Protein AF-A0A170XAY3-F1 (afdb_monomer_lite)

Foldseek 3Di:
DKDKDWDDFDDDDDDDWDADPVRDIHDDDDGDDTDIDMDDCPPPPPDDGDDDDDDDDPD

Radius of gyration: 17.8 Å; chains: 1; bounding box: 41×24×42 Å

Organism: Triatoma infestans (NCBI:txid30076)

pLDDT: mean 86.68, std 11.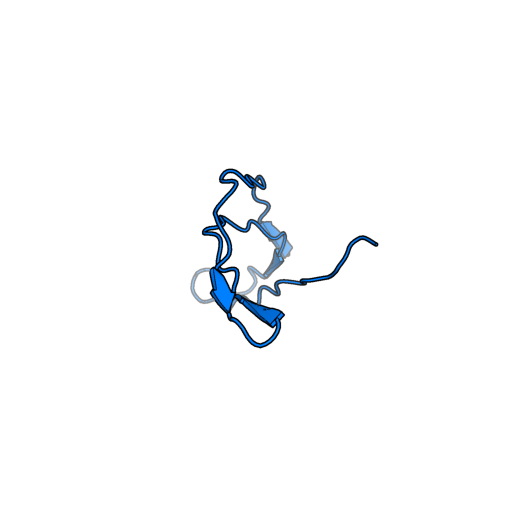5, range [57.12, 98.38]

Sequence (59 aa):
QKGIADGNFEVTLATKATLNYTGRVEWKPPAIYKSSCEIDVEYFPFDEQTCVMKFGSWT

Secondary structure (DSSP, 8-state):
-EEEE----B-----PPEE-TTS-EE-----B----EEEE-TTTTS-------------

InterPro domains:
  IPR006201 Neurotransmitter-gated ion-channel [PTHR18945] (16-59)
  IPR006202 Neurotransmitter-gated ion-channel ligand-binding domain [PF02931] (5-59)
  IPR018000 Neurotransmitter-gated ion-channel, conserved site [PS00236] (37-51)
  IPR036734 Neurotransmitter-gated ion-channel ligand-binding domain superfamily [G3DSA:2.70.170.10] (3-59)
  IPR036734 Neurotransmitter-gated ion-channel ligand-binding domain superfamily [SSF63712] (5-59)

Structure (mmCIF, N/CA/C/O backbone):
data_AF-A0A170XAY3-F1
#
_entry.id   AF-A0A170XAY3-F1
#
loop_
_atom_site.group_PDB
_atom_site.id
_atom_site.type_symbol
_atom_site.label_atom_id
_atom_site.label_alt_id
_atom_site.label_comp_id
_atom_site.label_asym_id
_atom_site.label_entity_id
_atom_site.label_seq_id
_atom_site.pdbx_PDB_ins_code
_atom_site.Cartn_x
_atom_site.Cartn_y
_atom_site.Cartn_z
_atom_site.occupancy
_atom_site.B_iso_or_equiv
_atom_site.auth_seq_id
_atom_site.auth_comp_id
_atom_site.auth_asym_id
_atom_site.auth_atom_id
_atom_site.pdbx_PDB_model_num
ATOM 1 N N . GLN A 1 1 ? 15.496 -6.838 -21.418 1.00 59.62 1 GLN A N 1
ATOM 2 C CA . GLN A 1 1 ? 16.237 -7.087 -20.151 1.00 59.62 1 GLN A CA 1
ATOM 3 C C . GLN A 1 1 ? 15.227 -6.923 -19.025 1.00 59.62 1 GLN A C 1
ATOM 5 O O . GLN A 1 1 ? 14.368 -6.069 -19.162 1.00 59.62 1 GLN A O 1
ATOM 10 N N . LYS A 1 2 ? 15.272 -7.742 -17.969 1.00 73.06 2 LYS A N 1
ATOM 11 C CA . LYS A 1 2 ? 14.215 -7.807 -16.947 1.00 73.06 2 LYS A CA 1
ATOM 12 C C . LYS A 1 2 ? 14.821 -7.621 -15.559 1.00 73.06 2 LYS A C 1
ATOM 14 O O . LYS A 1 2 ? 15.774 -8.322 -15.221 1.00 73.06 2 LYS A O 1
ATOM 19 N N . GLY A 1 3 ? 14.308 -6.659 -14.802 1.00 79.06 3 GLY A N 1
ATOM 20 C CA . GLY A 1 3 ? 14.754 -6.318 -13.450 1.00 79.06 3 GLY A CA 1
ATOM 21 C C . GLY A 1 3 ? 13.710 -6.662 -12.387 1.00 79.06 3 GLY A C 1
ATOM 22 O O . GLY A 1 3 ? 12.561 -6.962 -12.707 1.00 79.06 3 GLY A O 1
ATOM 23 N N . ILE A 1 4 ? 14.115 -6.612 -11.117 1.00 82.25 4 ILE A N 1
ATOM 24 C CA . ILE A 1 4 ? 13.223 -6.743 -9.957 1.00 82.25 4 ILE A CA 1
ATOM 25 C C . ILE A 1 4 ? 13.381 -5.489 -9.101 1.00 82.25 4 ILE A C 1
ATOM 27 O O . ILE A 1 4 ? 14.504 -5.100 -8.774 1.00 82.25 4 ILE A O 1
ATOM 31 N N . ALA A 1 5 ? 12.260 -4.871 -8.737 1.00 81.12 5 ALA A N 1
ATOM 32 C CA . ALA A 1 5 ? 12.215 -3.816 -7.736 1.00 81.12 5 ALA A CA 1
ATOM 33 C C . ALA A 1 5 ? 11.666 -4.393 -6.424 1.00 81.12 5 ALA A C 1
ATOM 35 O O . ALA A 1 5 ? 10.476 -4.692 -6.326 1.00 81.12 5 ALA A O 1
ATOM 36 N N . ASP A 1 6 ? 12.537 -4.544 -5.425 1.00 76.12 6 ASP A N 1
ATOM 37 C CA . ASP A 1 6 ? 12.167 -4.991 -4.080 1.00 76.12 6 ASP A CA 1
ATOM 38 C C . ASP A 1 6 ? 12.040 -3.806 -3.120 1.00 76.12 6 ASP A C 1
ATOM 40 O O . ASP A 1 6 ? 12.753 -2.805 -3.229 1.00 76.12 6 ASP A O 1
ATOM 44 N N . GLY A 1 7 ? 11.182 -3.936 -2.108 1.00 64.50 7 GLY A N 1
ATOM 45 C CA . GLY A 1 7 ? 11.178 -2.999 -0.993 1.00 64.50 7 GLY A CA 1
ATOM 46 C C . GLY A 1 7 ? 10.973 -3.675 0.362 1.00 64.50 7 GLY A C 1
ATOM 47 O O . GLY A 1 7 ? 10.191 -4.607 0.502 1.00 64.50 7 GLY A O 1
ATOM 48 N N . ASN A 1 8 ? 11.657 -3.153 1.387 1.00 66.00 8 ASN A N 1
ATOM 49 C CA . ASN A 1 8 ? 11.481 -3.549 2.790 1.00 66.00 8 ASN A CA 1
ATOM 50 C C . ASN A 1 8 ? 10.070 -3.286 3.339 1.00 66.00 8 ASN A C 1
ATOM 52 O O . ASN A 1 8 ? 9.642 -2.135 3.431 1.00 66.00 8 ASN A O 1
ATOM 56 N N . PHE A 1 9 ? 9.394 -4.331 3.798 1.00 63.00 9 PHE A N 1
ATOM 57 C CA . PHE A 1 9 ? 8.102 -4.223 4.464 1.00 63.00 9 PHE A CA 1
ATOM 58 C C . PHE A 1 9 ? 8.249 -3.664 5.886 1.00 63.0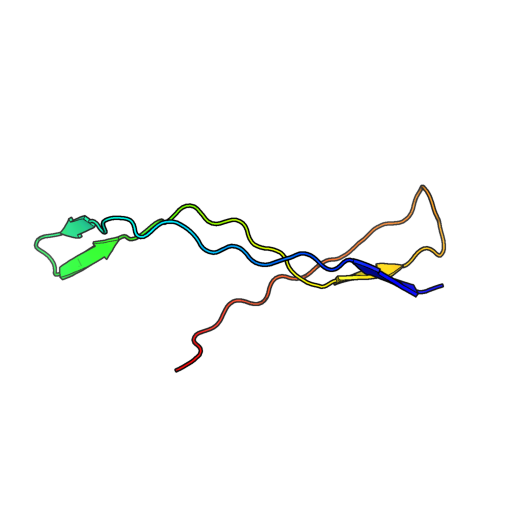0 9 PHE A C 1
ATOM 60 O O . PHE A 1 9 ? 8.948 -4.250 6.709 1.00 63.00 9 PHE A O 1
ATOM 67 N N . GLU A 1 10 ? 7.566 -2.558 6.187 1.00 61.88 10 GLU A N 1
ATOM 68 C CA . GLU A 1 10 ? 7.429 -2.049 7.554 1.00 61.88 10 GLU A CA 1
ATOM 69 C C . GLU A 1 10 ? 5.945 -1.905 7.893 1.00 61.88 10 GLU A C 1
ATOM 71 O O . GLU A 1 10 ? 5.269 -0.975 7.451 1.00 61.88 10 GLU A O 1
ATOM 76 N N . VAL A 1 11 ? 5.426 -2.847 8.682 1.00 57.12 11 VAL A N 1
ATOM 77 C CA . VAL A 1 11 ? 4.112 -2.710 9.318 1.00 57.12 11 VAL A CA 1
ATOM 78 C C . VAL A 1 11 ? 4.339 -2.182 10.710 1.00 57.12 11 VAL A C 1
ATOM 80 O O . VAL A 1 11 ? 4.628 -2.933 11.638 1.00 57.12 11 VAL A O 1
ATOM 83 N N . THR A 1 12 ? 4.173 -0.879 10.859 1.00 63.12 12 THR A N 1
ATOM 84 C CA . THR A 1 12 ? 4.221 -0.260 12.174 1.00 63.12 12 THR A CA 1
ATOM 85 C C . THR A 1 12 ? 3.058 0.702 12.280 1.00 63.12 12 THR A C 1
ATOM 87 O O . THR A 1 12 ? 3.122 1.786 11.716 1.00 63.12 12 THR A O 1
ATOM 90 N N . LEU A 1 13 ? 1.988 0.261 12.956 1.00 65.25 13 LEU A N 1
ATOM 91 C CA . LEU A 1 13 ? 1.093 1.039 13.830 1.00 65.25 13 LEU A CA 1
ATOM 92 C C . LEU A 1 13 ? -0.122 0.172 14.204 1.00 65.25 13 LEU A C 1
ATOM 94 O O . LEU A 1 13 ? -1.050 -0.015 13.417 1.00 65.25 13 LEU A O 1
ATOM 98 N N . ALA A 1 14 ? -0.141 -0.341 15.437 1.00 75.50 14 ALA A N 1
ATOM 99 C CA . ALA A 1 14 ? -1.371 -0.861 16.024 1.00 75.50 14 ALA A CA 1
ATOM 100 C C . ALA A 1 14 ? -2.353 0.311 16.188 1.00 75.50 14 ALA A C 1
ATOM 102 O O . ALA A 1 14 ? -2.075 1.273 16.903 1.00 75.50 14 ALA A O 1
ATOM 103 N N . THR A 1 15 ? -3.487 0.251 15.494 1.00 88.31 15 THR A N 1
ATOM 104 C CA . THR A 1 15 ? -4.515 1.301 15.508 1.00 88.31 15 THR A CA 1
ATOM 105 C C . THR A 1 15 ? -5.829 0.766 16.057 1.00 88.31 15 THR A C 1
ATOM 107 O O . THR A 1 15 ? -6.103 -0.432 15.997 1.00 88.31 15 THR A O 1
ATOM 110 N N . LYS A 1 16 ? -6.653 1.662 16.612 1.00 93.06 16 LYS A N 1
ATOM 111 C CA . LYS A 1 16 ? -7.989 1.309 17.106 1.00 93.06 16 LYS A CA 1
ATOM 112 C C . LYS A 1 16 ? -8.926 0.991 15.935 1.00 93.06 16 LYS A C 1
ATOM 114 O O . LYS A 1 16 ? -8.846 1.624 14.885 1.00 93.06 16 LYS A O 1
ATOM 119 N N . ALA A 1 17 ? -9.841 0.051 16.152 1.00 94.88 17 ALA A N 1
ATOM 120 C CA . ALA A 1 17 ? -10.976 -0.211 15.273 1.00 94.88 17 ALA A CA 1
ATOM 121 C C . ALA A 1 17 ? -12.256 0.412 15.855 1.00 94.88 17 ALA A C 1
ATOM 123 O O . ALA A 1 17 ? -12.394 0.531 17.075 1.00 94.88 17 ALA A O 1
ATOM 124 N N . THR A 1 18 ? -13.195 0.788 14.991 1.00 97.06 18 THR A N 1
ATOM 125 C CA . THR A 1 18 ? -14.512 1.304 15.385 1.00 97.06 18 THR A CA 1
ATOM 126 C C . THR A 1 18 ? -15.514 0.156 15.430 1.00 97.06 18 THR A C 1
ATOM 128 O O . THR A 1 18 ? -15.703 -0.533 14.428 1.00 97.06 18 THR A O 1
ATOM 131 N N . LEU A 1 19 ? -16.176 -0.032 16.573 1.00 98.00 19 LEU A N 1
ATOM 132 C CA . LEU A 1 19 ? -17.247 -1.014 16.752 1.00 98.00 19 LEU A CA 1
ATOM 133 C C . LEU A 1 19 ? -18.603 -0.307 16.797 1.00 98.00 19 LEU A C 1
ATOM 135 O O . LEU A 1 19 ? -18.828 0.569 17.629 1.00 98.00 19 LEU A O 1
ATOM 139 N N . ASN A 1 20 ? -19.518 -0.726 15.929 1.00 98.00 20 ASN A N 1
ATOM 140 C CA . ASN A 1 20 ? -20.906 -0.276 15.948 1.00 98.00 20 ASN A CA 1
ATOM 141 C C . ASN A 1 20 ? -21.776 -1.205 16.807 1.00 98.00 20 ASN A C 1
ATOM 143 O O . ASN A 1 20 ? -21.484 -2.393 16.933 1.00 98.00 20 ASN A O 1
ATOM 147 N N . TYR A 1 21 ? -22.901 -0.695 17.323 1.00 97.50 21 TYR A N 1
ATOM 148 C CA . TYR A 1 21 ? -23.843 -1.474 18.147 1.00 97.50 21 TYR A CA 1
ATOM 149 C C . TYR A 1 21 ? -24.424 -2.710 17.430 1.00 97.50 21 TYR A C 1
ATOM 151 O O . TYR A 1 21 ? -24.885 -3.641 18.080 1.00 97.50 21 TYR A O 1
ATOM 159 N N . THR A 1 22 ? -24.386 -2.733 16.094 1.00 98.38 22 THR A N 1
ATOM 160 C CA . THR A 1 22 ? -24.820 -3.864 15.259 1.00 98.38 22 THR A CA 1
ATOM 161 C C . THR A 1 22 ? -23.794 -4.999 15.179 1.00 98.38 22 THR A C 1
ATOM 163 O O . THR A 1 22 ? -24.047 -5.997 14.513 1.00 98.38 22 THR A O 1
ATOM 166 N N . GLY A 1 23 ? -22.615 -4.841 15.78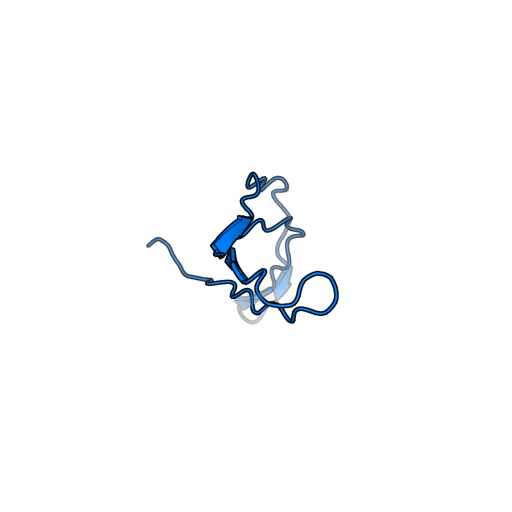8 1.00 98.12 23 GLY A N 1
ATOM 167 C CA . GLY A 1 23 ? -21.493 -5.774 15.663 1.00 98.12 23 GLY A CA 1
ATOM 168 C C . GLY A 1 23 ? -20.584 -5.512 14.456 1.00 98.12 23 GLY A C 1
ATOM 169 O O . GLY A 1 23 ? -19.580 -6.200 14.289 1.00 98.12 23 GLY A O 1
ATOM 170 N N . ARG A 1 24 ? -20.879 -4.507 13.616 1.00 97.94 24 ARG A N 1
ATOM 171 C CA . ARG A 1 24 ? -20.006 -4.123 12.492 1.00 97.94 24 ARG A CA 1
ATOM 172 C C . ARG A 1 24 ? -18.718 -3.474 13.003 1.00 97.94 24 ARG A C 1
ATOM 174 O O . ARG A 1 24 ? -18.781 -2.423 13.643 1.00 97.94 24 ARG A O 1
ATOM 181 N N . VAL A 1 25 ? -17.576 -4.059 12.639 1.00 97.38 25 VAL A N 1
ATOM 182 C CA . VAL A 1 25 ? -16.232 -3.532 12.915 1.00 97.38 25 VAL A CA 1
ATOM 183 C C . VAL A 1 25 ? -15.679 -2.843 11.668 1.00 97.38 25 VAL A C 1
ATOM 185 O O . VAL A 1 25 ? -15.654 -3.432 10.590 1.00 97.38 25 VAL A O 1
ATOM 188 N N . GLU A 1 26 ? -15.213 -1.604 11.811 1.00 96.50 26 GLU A N 1
ATOM 189 C CA . GLU A 1 26 ? -14.444 -0.903 10.781 1.00 96.50 26 GLU A CA 1
ATOM 190 C C . GLU A 1 26 ? -13.008 -0.680 11.250 1.00 96.50 26 GLU A C 1
ATOM 192 O O . GLU A 1 26 ? -12.771 -0.099 12.310 1.00 96.50 26 GLU A O 1
ATOM 197 N N . TRP A 1 27 ? -12.041 -1.112 10.442 1.00 93.06 27 TRP A N 1
ATOM 198 C CA . TRP A 1 27 ? -10.621 -0.960 10.739 1.00 93.06 27 TRP A CA 1
ATOM 199 C C . TRP A 1 27 ? -9.861 -0.525 9.485 1.00 93.06 27 TRP A C 1
ATOM 201 O O . TRP A 1 27 ? -9.941 -1.176 8.446 1.00 93.06 27 TRP A O 1
ATOM 211 N N . LYS A 1 28 ? -9.176 0.620 9.574 1.00 90.88 28 LYS A N 1
ATOM 212 C CA . LYS A 1 28 ? -8.468 1.271 8.460 1.00 90.88 28 LYS A CA 1
ATOM 213 C C . LYS A 1 28 ? -7.082 1.737 8.935 1.00 90.88 28 LYS A C 1
ATOM 215 O O . LYS A 1 28 ? -6.893 2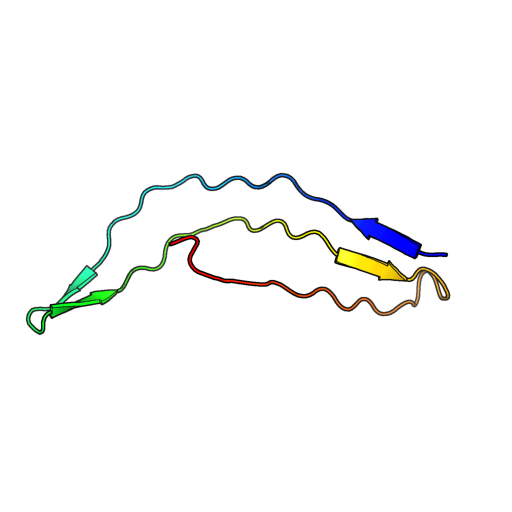.936 9.1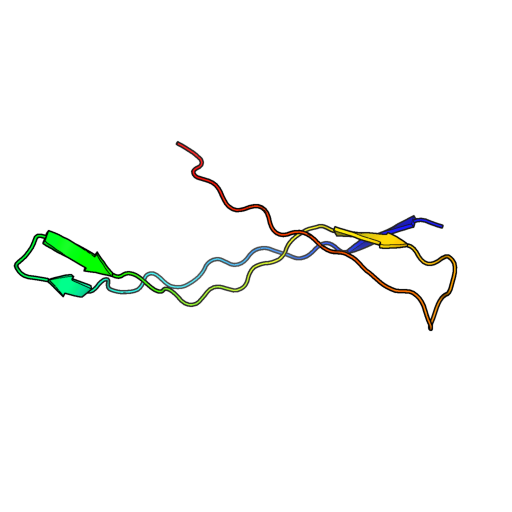44 1.00 90.88 28 LYS A O 1
ATOM 220 N N . PRO A 1 29 ? -6.138 0.814 9.200 1.00 89.62 29 PRO A N 1
ATOM 221 C CA . PRO A 1 29 ? -4.791 1.188 9.613 1.00 89.62 29 PRO A CA 1
ATOM 222 C C . PRO A 1 29 ? -4.041 1.865 8.452 1.00 89.62 29 PRO A C 1
ATOM 224 O O . PRO A 1 29 ? -4.201 1.449 7.302 1.00 89.62 29 PRO A O 1
ATOM 227 N N . PRO A 1 30 ? -3.194 2.872 8.716 1.00 86.75 30 PRO A N 1
ATOM 228 C CA . PRO A 1 30 ? -2.197 3.297 7.745 1.00 86.75 30 PRO A CA 1
ATOM 229 C C . PRO A 1 30 ? -1.125 2.206 7.614 1.00 86.75 30 PRO A C 1
ATOM 231 O O . PRO A 1 30 ? -0.712 1.617 8.613 1.00 86.75 30 PRO A O 1
ATOM 234 N N . ALA A 1 31 ? -0.659 1.941 6.396 1.00 82.62 31 ALA A N 1
ATOM 235 C CA . ALA A 1 31 ? 0.402 0.971 6.146 1.00 82.62 31 ALA A CA 1
ATOM 236 C C . ALA A 1 31 ? 1.254 1.383 4.942 1.00 82.62 31 ALA A C 1
ATOM 238 O O . ALA A 1 31 ? 0.744 1.946 3.972 1.00 82.62 31 ALA A O 1
ATOM 239 N N . ILE A 1 32 ? 2.550 1.073 5.006 1.00 84.31 32 ILE A N 1
ATOM 240 C CA . ILE A 1 32 ? 3.481 1.202 3.885 1.00 84.31 32 ILE A CA 1
ATOM 241 C C . ILE A 1 32 ? 3.692 -0.200 3.312 1.00 84.31 32 ILE A C 1
ATOM 243 O O . ILE A 1 32 ? 4.391 -1.028 3.895 1.00 84.31 32 ILE A O 1
ATOM 247 N N . TYR A 1 33 ? 3.074 -0.471 2.164 1.00 85.19 33 TYR A N 1
ATOM 248 C CA . TYR A 1 33 ? 3.254 -1.732 1.450 1.00 85.19 33 TYR A CA 1
ATOM 249 C C . TYR A 1 33 ? 4.440 -1.626 0.503 1.00 85.19 33 TYR A C 1
ATOM 251 O O . TYR A 1 33 ? 4.540 -0.679 -0.276 1.00 85.19 33 TYR A O 1
ATOM 259 N N . LYS A 1 34 ? 5.322 -2.622 0.549 1.00 85.50 34 LYS A N 1
ATOM 260 C CA . LYS A 1 34 ? 6.386 -2.783 -0.434 1.00 85.50 34 LYS A CA 1
ATOM 261 C C . LYS A 1 34 ? 6.251 -4.163 -1.064 1.00 85.50 34 LYS A C 1
ATOM 263 O O . LYS A 1 34 ? 6.411 -5.175 -0.388 1.00 85.50 34 LYS A O 1
ATOM 268 N N . SER A 1 35 ? 5.853 -4.184 -2.332 1.00 86.88 35 SER A N 1
ATOM 269 C CA . SER A 1 35 ? 5.696 -5.392 -3.141 1.00 86.88 35 SER A CA 1
ATOM 270 C C . SER A 1 35 ? 6.898 -5.566 -4.056 1.00 86.88 35 SER A C 1
ATOM 272 O O . SER A 1 35 ? 7.417 -4.577 -4.563 1.00 86.88 35 SER A O 1
ATOM 274 N N . SER A 1 36 ? 7.281 -6.812 -4.313 1.00 90.38 36 SER A N 1
ATOM 275 C CA . SER A 1 36 ? 8.210 -7.121 -5.398 1.00 90.38 36 SER A CA 1
ATOM 276 C C . SER A 1 36 ? 7.444 -7.122 -6.721 1.00 90.38 36 SER A C 1
ATOM 278 O O . SER A 1 36 ? 6.388 -7.759 -6.820 1.00 90.38 36 SER A O 1
ATOM 280 N N . CYS A 1 37 ? 7.940 -6.392 -7.719 1.00 91.25 37 CYS A N 1
ATOM 281 C CA . CYS A 1 37 ? 7.450 -6.500 -9.088 1.00 91.25 37 CYS A CA 1
ATOM 282 C C . CYS A 1 37 ? 8.581 -6.583 -10.105 1.00 91.25 37 CYS A C 1
ATOM 284 O O . CYS A 1 37 ? 9.704 -6.119 -9.902 1.00 91.25 37 CYS A O 1
ATOM 286 N N . GLU A 1 38 ? 8.235 -7.231 -11.205 1.00 92.69 38 GLU A N 1
ATOM 287 C CA . GLU A 1 38 ? 9.056 -7.345 -12.389 1.00 92.69 38 GLU A CA 1
ATOM 288 C C . GLU A 1 38 ? 9.010 -6.049 -13.197 1.00 92.69 38 GLU A C 1
ATOM 290 O O . GLU A 1 38 ? 7.938 -5.485 -13.401 1.00 92.69 38 GLU A O 1
ATOM 295 N N . ILE A 1 39 ? 10.178 -5.621 -13.664 1.00 93.94 39 ILE A N 1
ATOM 296 C CA . ILE A 1 39 ? 10.376 -4.407 -14.451 1.00 93.94 39 ILE A CA 1
ATOM 297 C C . ILE A 1 39 ? 10.900 -4.813 -15.828 1.00 93.94 39 ILE A C 1
ATOM 299 O O . ILE A 1 39 ? 11.958 -5.449 -15.923 1.00 93.94 39 ILE A O 1
ATOM 303 N N . ASP A 1 40 ? 10.182 -4.433 -16.882 1.00 93.56 40 ASP A N 1
ATOM 304 C CA . ASP A 1 40 ? 10.620 -4.618 -18.265 1.00 93.56 40 ASP A CA 1
ATOM 305 C C . ASP A 1 40 ? 11.264 -3.338 -18.798 1.00 93.56 40 ASP A C 1
ATOM 307 O O . ASP A 1 40 ? 10.604 -2.314 -18.927 1.00 93.56 40 ASP A O 1
ATOM 311 N N . VAL A 1 41 ? 12.563 -3.389 -19.097 1.00 94.19 41 VAL A N 1
ATOM 312 C CA . VAL A 1 41 ? 13.332 -2.215 -19.544 1.00 94.19 41 VAL A CA 1
ATOM 313 C C . VAL A 1 41 ? 13.582 -2.202 -21.054 1.00 94.19 41 VAL A C 1
ATOM 315 O O . VAL A 1 41 ? 14.541 -1.585 -21.511 1.00 94.19 41 VAL A O 1
ATOM 318 N N . GLU A 1 42 ? 12.766 -2.903 -21.848 1.00 94.62 42 GLU A N 1
ATOM 319 C CA . GLU A 1 42 ? 12.909 -2.948 -23.312 1.00 94.62 42 GLU A CA 1
ATOM 320 C C . GLU A 1 42 ? 12.890 -1.552 -23.966 1.00 94.62 42 GLU A C 1
ATOM 322 O O . GLU A 1 42 ? 13.686 -1.296 -24.869 1.00 94.62 42 GLU A O 1
ATOM 327 N N . TYR A 1 43 ? 12.051 -0.634 -23.471 1.00 95.38 43 TYR A N 1
ATOM 328 C CA . TYR A 1 43 ? 11.838 0.698 -24.062 1.00 95.38 43 TYR A CA 1
ATOM 329 C C . TYR A 1 43 ? 12.291 1.864 -23.177 1.00 95.38 43 TYR A C 1
ATOM 331 O O . TYR A 1 43 ? 11.850 2.997 -23.375 1.00 95.38 43 TYR A O 1
ATOM 339 N N . PHE A 1 44 ? 13.168 1.611 -22.204 1.00 93.19 44 PHE A N 1
ATOM 340 C CA . PHE A 1 44 ? 13.628 2.640 -21.269 1.00 93.19 44 PHE A CA 1
ATOM 341 C C . PHE A 1 44 ? 14.130 3.912 -21.997 1.00 93.19 44 PHE A C 1
ATOM 343 O O . PHE A 1 44 ? 14.933 3.790 -22.929 1.00 93.19 44 PHE A O 1
ATOM 350 N N . PRO A 1 45 ? 13.728 5.139 -21.589 1.00 94.94 45 PRO A N 1
ATOM 351 C CA . 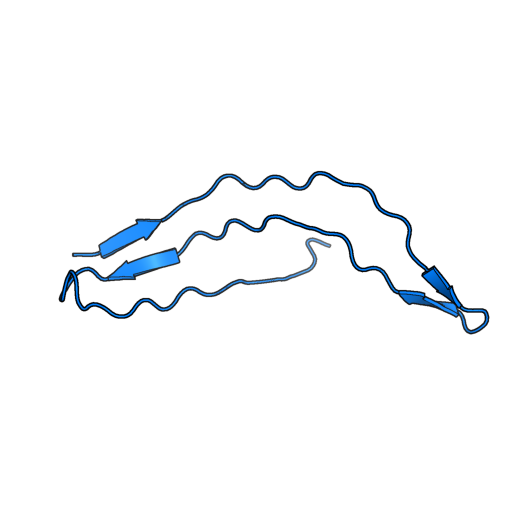PRO A 1 45 ? 12.931 5.503 -20.404 1.00 94.94 45 PRO A CA 1
ATOM 352 C C . PRO A 1 45 ? 11.416 5.673 -20.666 1.00 94.94 45 PRO A C 1
ATOM 354 O O . PRO A 1 45 ? 10.740 6.360 -19.900 1.00 94.94 45 PRO A O 1
ATOM 357 N N . PHE A 1 46 ? 10.898 5.147 -21.780 1.00 96.88 46 PHE A N 1
ATOM 358 C CA . PHE A 1 46 ? 9.495 5.272 -22.212 1.00 96.88 46 PHE A CA 1
ATOM 359 C C . PHE A 1 46 ? 8.712 3.955 -22.079 1.00 96.88 46 PHE A C 1
ATOM 361 O O . PHE A 1 46 ? 7.728 3.729 -22.780 1.00 96.88 46 PHE A O 1
ATOM 368 N N . ASP A 1 47 ? 9.182 3.071 -21.210 1.00 95.00 47 ASP A N 1
ATOM 369 C CA . ASP A 1 47 ? 8.572 1.802 -20.848 1.00 95.00 47 ASP A CA 1
ATOM 370 C C . ASP A 1 47 ? 7.323 1.982 -19.967 1.00 95.00 47 ASP A C 1
ATOM 372 O O . ASP A 1 47 ? 7.197 2.936 -19.198 1.00 95.00 47 ASP A O 1
ATOM 376 N N . GLU A 1 48 ? 6.386 1.038 -20.072 1.00 95.38 48 GLU A N 1
ATOM 377 C CA . GLU A 1 48 ? 5.230 0.928 -19.181 1.00 95.38 48 GLU A CA 1
ATOM 378 C C . GLU A 1 48 ? 5.454 -0.231 -18.208 1.00 95.38 48 GLU A C 1
ATOM 380 O O . GLU A 1 48 ? 5.883 -1.308 -18.616 1.00 95.38 48 GLU A O 1
ATOM 385 N N . GLN A 1 49 ? 5.135 -0.024 -16.927 1.00 94.44 49 GLN A N 1
ATOM 386 C CA . GLN A 1 49 ? 5.313 -1.043 -15.894 1.00 94.44 49 GLN A CA 1
ATOM 387 C C . GLN A 1 49 ? 3.985 -1.453 -15.261 1.00 94.44 49 GLN A C 1
ATOM 389 O O . GLN A 1 49 ? 3.205 -0.614 -14.808 1.00 94.44 49 GLN A O 1
ATOM 394 N N . THR A 1 50 ? 3.757 -2.766 -15.167 1.00 93.81 50 THR A N 1
ATOM 395 C CA . THR A 1 50 ? 2.591 -3.354 -14.493 1.00 93.81 50 THR A CA 1
ATOM 396 C C . THR A 1 50 ? 3.028 -4.079 -13.221 1.00 93.81 50 THR A C 1
ATOM 398 O O . THR A 1 50 ? 3.574 -5.179 -13.271 1.00 93.81 50 THR A O 1
ATOM 401 N N . CYS A 1 51 ? 2.729 -3.494 -12.058 1.00 92.62 51 CYS A N 1
ATOM 402 C CA . CYS A 1 51 ? 3.025 -4.079 -10.747 1.00 92.62 51 CYS A CA 1
ATOM 403 C C . CYS A 1 51 ? 1.730 -4.474 -10.019 1.00 92.62 51 CYS A C 1
ATOM 405 O O . CYS A 1 51 ? 0.802 -3.676 -9.892 1.00 92.62 51 CYS A O 1
ATOM 407 N N . VAL A 1 52 ? 1.665 -5.712 -9.517 1.00 92.44 52 VAL A N 1
ATOM 408 C CA . VAL A 1 52 ? 0.464 -6.275 -8.874 1.00 92.44 52 VAL A CA 1
ATOM 409 C C . VAL A 1 52 ? 0.684 -6.452 -7.376 1.00 92.44 52 VAL A C 1
ATOM 411 O O . VAL A 1 52 ? 1.634 -7.107 -6.953 1.00 92.44 52 VAL A O 1
ATOM 414 N N . MET A 1 53 ? -0.252 -5.951 -6.569 1.00 91.44 53 MET A N 1
ATOM 415 C CA . MET A 1 53 ? -0.315 -6.252 -5.139 1.00 91.44 53 MET A CA 1
ATOM 416 C C . MET A 1 53 ? -1.257 -7.430 -4.882 1.00 91.44 53 MET A C 1
ATOM 418 O O . MET A 1 53 ? -2.400 -7.435 -5.340 1.00 91.44 53 MET A O 1
ATOM 422 N N . LYS A 1 54 ? -0.787 -8.422 -4.122 1.00 90.88 54 LYS A N 1
ATOM 423 C CA . LYS A 1 54 ? -1.587 -9.577 -3.694 1.00 90.88 54 LYS A CA 1
ATOM 424 C C . LYS A 1 54 ? -1.855 -9.477 -2.195 1.00 90.88 54 LYS A C 1
ATOM 426 O O . LYS A 1 54 ? -0.916 -9.473 -1.405 1.00 90.88 54 LYS A O 1
ATOM 431 N N . PHE A 1 55 ? -3.129 -9.419 -1.817 1.00 91.44 55 PHE A N 1
ATOM 432 C CA . PHE A 1 55 ? -3.575 -9.394 -0.424 1.00 91.44 55 PHE A CA 1
ATOM 433 C C . PHE A 1 55 ? -4.268 -10.715 -0.084 1.00 91.44 55 PHE A C 1
ATOM 435 O O . PHE A 1 55 ? -5.065 -11.213 -0.877 1.00 91.44 55 PHE A O 1
ATOM 442 N N . GLY A 1 56 ? -3.980 -11.274 1.090 1.00 90.81 56 GLY A N 1
ATOM 443 C CA . GLY A 1 56 ? -4.578 -12.523 1.558 1.00 90.81 56 GLY A CA 1
ATOM 444 C C . GLY A 1 56 ? -4.407 -12.707 3.063 1.00 90.81 56 GLY A C 1
ATOM 445 O O . GLY A 1 56 ? -3.577 -12.036 3.681 1.00 90.81 56 GLY A O 1
ATOM 446 N N . SER A 1 57 ? -5.208 -13.599 3.649 1.00 91.88 57 SER A N 1
ATOM 447 C CA . SER A 1 57 ? -4.967 -14.085 5.006 1.00 91.88 57 SER A CA 1
ATOM 448 C C . SER A 1 57 ? -3.856 -15.132 4.989 1.00 91.88 57 SER A C 1
ATOM 450 O O . SER A 1 57 ? -3.702 -15.881 4.028 1.00 91.88 57 SER A O 1
ATOM 452 N N . TRP A 1 58 ? -3.068 -15.168 6.061 1.00 84.38 58 TRP A N 1
ATOM 453 C CA . TRP A 1 58 ? -2.060 -16.213 6.271 1.00 84.38 58 TRP A CA 1
ATOM 454 C C . TRP A 1 58 ? -2.611 -17.450 6.985 1.00 84.38 58 TRP A C 1
ATOM 456 O O . TRP A 1 58 ? -1.992 -18.509 6.946 1.00 84.38 58 TRP A O 1
ATOM 466 N N . THR A 1 59 ? -3.752 -17.288 7.649 1.00 71.06 59 THR A N 1
ATOM 467 C CA . THR A 1 59 ? -4.543 -18.334 8.303 1.00 71.06 59 THR A CA 1
ATOM 468 C C . THR A 1 59 ? -5.689 -18.742 7.398 1.00 71.06 59 THR A C 1
ATOM 470 O O . THR A 1 59 ? -5.963 -19.954 7.322 1.00 71.06 59 THR A O 1
#